Protein AF-A0A938PEJ5-F1 (afdb_monomer_lite)

Secondary structure (DSSP, 8-state):
-HHHHHHHHHHHHHHHHHHHHHHS-HHHHHHHHHHHHHHHHHHHHHHHHHHHHSTT-TTSHHHHHHHHHT--HHHHHHHHHHHHHHHHHHHHHHHHHT--

pLDDT: mean 80.74, std 8.9, range [52.97, 93.38]

Structure (mmCIF, N/CA/C/O backbone):
data_AF-A0A938PEJ5-F1
#
_entry.id   AF-A0A938PEJ5-F1
#
loop_
_atom_site.group_PDB
_atom_site.id
_atom_site.type_symbol
_atom_site.label_atom_id
_atom_site.label_alt_id
_atom_site.label_comp_id
_atom_site.label_asym_id
_atom_site.label_entity_id
_atom_site.label_seq_id
_atom_site.pdbx_PDB_ins_code
_atom_site.Cartn_x
_atom_site.Cartn_y
_atom_site.Cartn_z
_atom_site.occupancy
_atom_site.B_iso_or_equiv
_atom_site.auth_seq_id
_atom_site.auth_comp_id
_atom_site.auth_asym_id
_atom_site.auth_atom_id
_atom_site.pdbx_PDB_model_num
ATOM 1 N N . SER A 1 1 ? 29.748 -8.520 16.466 1.00 61.34 1 SER A N 1
ATOM 2 C CA . SER A 1 1 ? 29.170 -7.703 17.555 1.00 61.34 1 SER A CA 1
ATOM 3 C C . SER A 1 1 ? 28.162 -6.676 17.031 1.00 61.34 1 SER A C 1
ATOM 5 O O . SER A 1 1 ? 27.016 -6.697 17.460 1.00 61.34 1 SER A O 1
ATOM 7 N N . THR A 1 2 ? 28.519 -5.857 16.032 1.00 71.31 2 THR A N 1
ATOM 8 C CA . THR A 1 2 ? 27.651 -4.820 15.425 1.00 71.31 2 THR A CA 1
ATOM 9 C C . THR A 1 2 ? 26.276 -5.324 14.955 1.00 71.31 2 THR A C 1
ATOM 11 O O . THR A 1 2 ? 25.261 -4.730 15.299 1.00 71.31 2 THR A O 1
ATOM 14 N N . ASN A 1 3 ? 26.209 -6.477 14.279 1.00 83.44 3 ASN A N 1
ATOM 15 C CA . ASN A 1 3 ? 24.939 -7.056 13.806 1.00 83.44 3 ASN A CA 1
ATOM 16 C C . ASN A 1 3 ? 23.983 -7.501 14.929 1.00 83.44 3 ASN A C 1
ATOM 18 O O . ASN A 1 3 ? 22.776 -7.568 14.712 1.00 83.44 3 ASN A O 1
ATOM 22 N N . LEU A 1 4 ? 24.499 -7.822 16.121 1.00 89.62 4 LEU A N 1
ATOM 23 C CA . LEU A 1 4 ? 23.671 -8.206 17.269 1.00 89.62 4 LEU A CA 1
ATOM 24 C C . LEU A 1 4 ? 23.030 -6.966 17.905 1.00 89.62 4 LEU A C 1
ATOM 26 O O . LEU A 1 4 ? 21.841 -6.965 18.207 1.00 89.62 4 LEU A O 1
ATOM 30 N N . LEU A 1 5 ? 23.819 -5.900 18.049 1.00 89.62 5 LEU A N 1
ATOM 31 C CA . LEU A 1 5 ? 23.389 -4.629 18.628 1.00 89.62 5 LEU A CA 1
ATOM 32 C C . LEU A 1 5 ? 22.280 -3.987 17.783 1.00 89.62 5 LEU A C 1
ATOM 34 O O . LEU A 1 5 ? 21.249 -3.593 18.320 1.00 89.62 5 LEU A O 1
ATOM 38 N N . VAL A 1 6 ? 22.441 -3.983 16.455 1.00 90.50 6 VAL A N 1
ATOM 39 C CA . VAL A 1 6 ? 21.414 -3.487 15.524 1.00 90.50 6 VAL A CA 1
ATOM 40 C C . VAL A 1 6 ? 20.121 -4.296 15.644 1.00 90.50 6 VAL A C 1
ATOM 42 O O . VAL A 1 6 ? 19.055 -3.704 15.774 1.00 90.50 6 VAL A O 1
ATOM 45 N N . LYS A 1 7 ? 20.193 -5.634 15.689 1.00 91.12 7 LYS A N 1
ATOM 46 C CA . LYS A 1 7 ? 19.003 -6.486 15.866 1.00 91.12 7 LYS A CA 1
ATOM 47 C C . LYS A 1 7 ? 18.274 -6.204 17.180 1.00 91.12 7 LYS A C 1
ATOM 49 O O . LYS A 1 7 ? 17.051 -6.108 17.178 1.00 91.12 7 LYS A O 1
ATOM 54 N N . LEU A 1 8 ? 19.009 -6.047 18.282 1.00 93.31 8 LEU A N 1
ATOM 55 C CA . LEU A 1 8 ? 18.427 -5.723 19.588 1.00 93.31 8 LEU A CA 1
ATOM 56 C C . LEU A 1 8 ? 17.738 -4.357 19.572 1.00 93.31 8 LEU A C 1
ATOM 58 O O . LEU A 1 8 ? 16.607 -4.243 20.034 1.00 93.31 8 LEU A O 1
ATOM 62 N N . ILE A 1 9 ? 18.374 -3.345 18.977 1.00 93.31 9 ILE A N 1
ATOM 63 C CA . ILE A 1 9 ? 17.779 -2.014 18.815 1.00 93.31 9 ILE A CA 1
ATOM 64 C C . ILE A 1 9 ? 16.504 -2.093 17.966 1.00 93.31 9 ILE A C 1
ATOM 66 O O . ILE A 1 9 ? 15.478 -1.549 18.369 1.00 93.31 9 ILE A O 1
ATOM 70 N N . SER A 1 10 ? 16.527 -2.807 16.837 1.00 89.69 10 SER A N 1
ATOM 71 C CA . SER A 1 10 ? 15.346 -2.983 15.983 1.00 89.69 10 SER A CA 1
ATOM 72 C C . SER A 1 10 ? 14.194 -3.664 16.723 1.00 89.69 10 SER A C 1
ATOM 74 O O . SER A 1 10 ? 13.059 -3.203 16.628 1.00 89.69 10 SER A O 1
ATOM 76 N N . ILE A 1 11 ? 14.470 -4.715 17.501 1.00 93.38 11 ILE A N 1
ATOM 77 C CA . ILE A 1 11 ? 13.451 -5.402 18.309 1.00 93.38 11 ILE A CA 1
ATOM 78 C C . ILE A 1 11 ? 12.874 -4.451 19.363 1.00 93.38 11 ILE A C 1
ATOM 80 O O . ILE A 1 11 ? 11.654 -4.353 19.481 1.00 93.38 11 ILE A O 1
ATOM 84 N N . CYS A 1 12 ? 13.718 -3.706 20.083 1.00 92.56 12 CYS A N 1
ATOM 85 C CA . CYS A 1 12 ? 13.265 -2.722 21.067 1.00 92.56 12 CYS A CA 1
ATOM 86 C C . CYS A 1 12 ? 12.363 -1.650 20.440 1.00 92.56 12 CYS A C 1
ATOM 88 O O . CYS A 1 12 ? 11.327 -1.316 21.010 1.00 92.56 12 CYS A O 1
ATOM 90 N N . ILE A 1 13 ? 12.716 -1.149 19.253 1.00 91.19 13 ILE A N 1
ATOM 91 C CA . ILE A 1 13 ? 11.905 -0.172 18.514 1.00 91.19 13 ILE A CA 1
ATOM 92 C C . ILE A 1 13 ? 10.549 -0.772 18.130 1.00 91.19 13 ILE A C 1
ATOM 94 O O . ILE A 1 13 ? 9.522 -0.135 18.349 1.00 91.19 13 ILE A O 1
ATOM 98 N N . VAL A 1 14 ? 10.517 -2.001 17.607 1.00 89.56 14 VAL A N 1
ATOM 99 C CA . VAL A 1 14 ? 9.260 -2.675 17.243 1.00 89.56 14 VAL A CA 1
ATOM 100 C C . VAL A 1 14 ? 8.373 -2.886 18.472 1.00 89.56 14 VAL A C 1
ATOM 102 O O . VAL A 1 14 ? 7.187 -2.566 18.428 1.00 89.56 14 VAL A O 1
ATOM 105 N N . VAL A 1 15 ? 8.932 -3.361 19.588 1.00 91.25 15 VAL A N 1
ATOM 106 C CA . VAL A 1 15 ? 8.185 -3.569 20.840 1.00 91.25 15 VAL A CA 1
ATOM 107 C C . VAL A 1 15 ? 7.628 -2.249 21.376 1.00 91.25 15 VAL A C 1
ATOM 109 O O . VAL A 1 15 ? 6.462 -2.194 21.764 1.00 91.25 15 VAL A O 1
ATOM 112 N N . LEU A 1 16 ? 8.421 -1.174 21.346 1.00 88.56 16 LEU A N 1
ATOM 113 C CA . LEU A 1 16 ? 7.976 0.162 21.740 1.00 88.56 16 LEU A CA 1
ATOM 114 C C . LEU A 1 16 ? 6.813 0.641 20.860 1.00 88.56 16 LEU A C 1
ATOM 116 O O . LEU A 1 16 ? 5.798 1.098 21.382 1.00 88.56 16 LEU A O 1
ATOM 120 N N . LEU A 1 17 ? 6.933 0.503 19.537 1.00 82.50 17 LEU A N 1
ATOM 121 C CA . LEU A 1 17 ? 5.890 0.900 18.589 1.00 82.50 17 LEU A CA 1
ATOM 122 C C . LEU A 1 17 ? 4.592 0.117 18.812 1.00 82.50 17 LEU A C 1
ATOM 124 O O . LEU A 1 17 ? 3.517 0.715 18.819 1.00 82.50 17 LEU A O 1
ATOM 128 N N . LEU A 1 18 ? 4.677 -1.193 19.061 1.00 84.19 18 LEU A N 1
ATOM 129 C CA . LEU A 1 18 ? 3.514 -2.025 19.380 1.00 84.19 18 LEU A CA 1
ATOM 130 C C . LEU A 1 18 ? 2.874 -1.628 20.714 1.00 84.19 18 LEU A C 1
ATOM 132 O O . LEU A 1 18 ? 1.651 -1.544 20.802 1.00 84.19 18 LEU A O 1
ATOM 136 N N . PHE A 1 19 ? 3.678 -1.329 21.736 1.00 86.44 19 PHE A N 1
ATOM 137 C CA . PHE A 1 19 ? 3.181 -0.890 23.040 1.00 86.44 19 PHE A CA 1
ATOM 138 C C . PHE A 1 19 ? 2.476 0.470 22.960 1.00 86.44 19 PHE A C 1
ATOM 140 O O . PHE A 1 19 ? 1.390 0.650 23.515 1.00 86.44 19 PHE A O 1
ATOM 147 N N . VAL A 1 20 ? 3.053 1.415 22.215 1.00 80.06 20 VAL A N 1
ATOM 148 C CA . VAL A 1 20 ? 2.418 2.704 21.918 1.00 80.06 20 VAL A CA 1
ATOM 149 C C . VAL A 1 20 ? 1.107 2.477 21.164 1.00 80.06 20 VAL A C 1
ATOM 151 O O . VAL A 1 20 ? 0.082 3.021 21.563 1.00 80.06 20 VAL A O 1
ATOM 154 N N . SER A 1 21 ? 1.099 1.611 20.146 1.00 76.19 21 SER A N 1
ATOM 155 C CA . SER A 1 21 ? -0.106 1.281 19.372 1.00 76.19 21 SER A CA 1
ATOM 156 C C . SER A 1 21 ? -1.202 0.619 20.222 1.00 76.19 21 SER A C 1
ATOM 158 O O . SER A 1 21 ? -2.385 0.910 20.047 1.00 76.19 21 SER A O 1
ATOM 160 N N . TYR A 1 22 ? -0.830 -0.209 21.204 1.00 80.00 22 TYR A N 1
ATOM 161 C CA . TYR A 1 22 ? -1.770 -0.802 22.159 1.00 80.00 22 TYR A CA 1
ATOM 162 C C . TYR A 1 22 ? -2.457 0.263 23.024 1.00 80.00 22 TYR A C 1
ATOM 164 O O . TYR A 1 22 ? -3.668 0.199 23.239 1.00 80.00 22 TYR A O 1
ATOM 172 N N . LYS A 1 23 ? -1.701 1.274 23.469 1.00 82.75 23 LYS A N 1
ATOM 173 C CA . LYS A 1 23 ? -2.213 2.382 24.288 1.00 82.75 23 LYS A CA 1
ATOM 174 C C . LYS A 1 23 ? -2.991 3.445 23.511 1.00 82.75 23 LYS A C 1
ATOM 176 O O . LYS A 1 23 ? -3.584 4.320 24.143 1.00 82.75 23 LYS A O 1
ATOM 181 N N . PHE A 1 24 ? -2.989 3.408 22.180 1.00 80.94 24 PHE A N 1
ATOM 182 C CA . PHE A 1 24 ? -3.781 4.341 21.383 1.00 80.94 24 PHE A CA 1
ATOM 183 C C . PHE A 1 24 ? -5.281 4.134 21.627 1.00 80.94 24 PHE A C 1
ATOM 185 O O . PHE A 1 24 ? -5.742 3.032 21.913 1.00 80.94 24 PHE A O 1
ATOM 192 N N . ASN A 1 25 ? -6.061 5.204 21.494 1.00 79.31 25 ASN A N 1
ATOM 193 C CA . ASN A 1 25 ? -7.519 5.118 21.521 1.00 79.31 25 ASN A CA 1
ATOM 194 C C . ASN A 1 25 ? -8.022 4.416 20.243 1.00 79.31 25 ASN A C 1
ATOM 196 O O . ASN A 1 25 ? -7.430 4.592 19.176 1.00 79.31 25 ASN A O 1
ATOM 200 N N . ASP A 1 26 ? -9.110 3.652 20.318 1.00 79.31 26 ASP A N 1
ATOM 201 C CA . ASP A 1 26 ? -9.626 2.862 19.190 1.00 79.31 26 ASP A CA 1
ATOM 202 C C . ASP A 1 26 ? -9.980 3.729 17.976 1.00 79.31 26 ASP A C 1
ATOM 204 O O . ASP A 1 26 ? -9.715 3.341 16.836 1.00 79.31 26 ASP A O 1
ATOM 208 N N . SER A 1 27 ? -10.469 4.951 18.210 1.00 78.00 27 SER A N 1
ATOM 209 C CA . SER A 1 27 ? -10.687 5.931 17.142 1.00 78.00 27 SER A CA 1
ATOM 210 C C . SER A 1 27 ? -9.376 6.310 16.451 1.00 78.00 27 SER A C 1
ATOM 212 O O . SER A 1 27 ? -9.289 6.250 15.228 1.00 78.00 27 SER A O 1
ATOM 214 N N . LEU A 1 28 ? -8.322 6.629 17.213 1.00 77.94 28 LEU A N 1
ATOM 215 C CA . LEU A 1 28 ? -7.022 6.997 16.644 1.00 77.94 28 LEU A CA 1
ATOM 216 C C . LEU A 1 28 ? -6.379 5.828 15.891 1.00 77.94 28 LEU A C 1
ATOM 218 O O . LEU A 1 28 ? -5.822 6.047 14.822 1.00 77.94 28 LEU A O 1
ATOM 222 N N . LYS A 1 29 ? -6.503 4.586 16.383 1.00 80.62 29 LYS A N 1
ATOM 223 C CA . LYS A 1 29 ? -6.053 3.393 15.641 1.00 80.62 29 LYS A CA 1
ATOM 224 C C . LYS A 1 29 ? -6.747 3.313 14.287 1.00 80.62 29 LYS A C 1
ATOM 226 O O . LYS A 1 29 ? -6.082 3.196 13.262 1.00 80.62 29 LYS A O 1
ATOM 231 N N . LYS A 1 30 ? -8.079 3.418 14.274 1.00 81.88 30 LYS A N 1
ATOM 232 C CA . LYS A 1 30 ? -8.890 3.350 13.053 1.00 81.88 30 LYS A CA 1
ATOM 233 C C . LYS A 1 30 ? -8.475 4.424 12.043 1.00 81.88 30 LYS A C 1
ATOM 235 O O . LYS A 1 30 ? -8.250 4.093 10.881 1.00 81.88 30 LYS A O 1
ATOM 240 N N . TYR A 1 31 ? -8.327 5.674 12.480 1.00 81.88 31 TYR A N 1
ATOM 241 C CA . TYR A 1 31 ? -7.893 6.772 11.613 1.00 81.88 31 TYR A CA 1
ATOM 242 C C . TYR A 1 31 ? -6.473 6.572 11.086 1.00 81.88 31 TYR A C 1
ATOM 244 O O . TYR A 1 31 ? -6.254 6.724 9.887 1.00 81.88 31 TYR A O 1
ATOM 252 N N . SER A 1 32 ? -5.532 6.158 11.938 1.00 82.62 32 SER A N 1
ATOM 253 C CA . SER A 1 32 ? -4.155 5.874 11.530 1.00 82.62 32 SER A CA 1
ATOM 254 C C . SER A 1 32 ? -4.080 4.756 10.494 1.00 82.62 32 SER A C 1
ATOM 256 O O . SER A 1 32 ? -3.376 4.909 9.503 1.00 82.62 32 SER A O 1
ATOM 258 N N . PHE A 1 33 ? -4.830 3.661 10.659 1.00 81.81 33 PHE A N 1
ATOM 259 C CA . PHE A 1 33 ? -4.857 2.575 9.672 1.00 81.81 33 PHE A CA 1
ATOM 260 C C . PHE A 1 33 ? -5.478 3.004 8.339 1.00 81.81 33 PHE A C 1
ATOM 262 O O . PHE A 1 33 ? -4.941 2.665 7.286 1.00 81.81 33 PHE A O 1
ATOM 269 N N . ILE A 1 34 ? -6.573 3.773 8.368 1.00 82.88 34 ILE A N 1
ATOM 270 C CA . ILE A 1 34 ? -7.192 4.313 7.148 1.00 82.88 34 ILE A CA 1
ATOM 271 C C . ILE A 1 34 ? -6.220 5.268 6.443 1.00 82.88 34 ILE A C 1
ATOM 273 O O . ILE A 1 34 ? -6.018 5.151 5.237 1.00 82.88 34 ILE A O 1
ATOM 277 N N . PHE A 1 35 ? -5.571 6.164 7.190 1.00 84.69 35 PHE A N 1
ATOM 278 C CA . PHE A 1 35 ? -4.566 7.085 6.663 1.00 84.69 35 PHE A CA 1
ATOM 279 C C . PHE A 1 35 ? -3.385 6.341 6.036 1.00 84.69 35 PHE A C 1
ATOM 281 O O . PHE A 1 35 ? -3.032 6.612 4.891 1.00 84.69 35 PHE A O 1
ATOM 288 N N . LEU A 1 36 ? -2.818 5.360 6.739 1.00 85.69 36 LEU A N 1
ATOM 289 C CA . LEU A 1 36 ? -1.672 4.590 6.260 1.00 85.69 36 LEU A CA 1
ATOM 290 C C . LEU A 1 36 ? -2.020 3.789 4.997 1.00 85.69 36 LEU A C 1
ATOM 292 O O . LEU A 1 36 ? -1.245 3.779 4.044 1.00 85.69 36 LEU A O 1
ATOM 296 N N . GLY A 1 37 ? -3.215 3.191 4.952 1.00 84.81 37 GLY A N 1
ATOM 297 C CA . GLY A 1 37 ? -3.728 2.503 3.766 1.00 84.81 37 GLY A CA 1
ATOM 298 C C . GLY A 1 37 ? -3.935 3.438 2.571 1.00 84.81 37 GLY A C 1
ATOM 299 O O . GLY A 1 37 ? -3.571 3.081 1.450 1.00 84.81 37 GLY A O 1
ATOM 300 N N . MET A 1 38 ? -4.461 4.650 2.794 1.00 83.69 38 MET A N 1
ATOM 301 C CA . MET A 1 38 ? -4.608 5.662 1.739 1.00 83.69 38 MET A CA 1
ATOM 302 C C . MET A 1 38 ? -3.254 6.137 1.214 1.00 83.69 38 MET A C 1
ATOM 304 O O . MET A 1 38 ? -3.049 6.138 0.004 1.00 83.69 38 MET A O 1
ATOM 308 N N . VAL A 1 39 ? -2.325 6.499 2.104 1.00 87.75 39 VAL A N 1
ATOM 309 C CA . VAL A 1 39 ? -0.979 6.957 1.726 1.00 87.75 39 VAL A CA 1
ATOM 310 C C . VAL A 1 39 ? -0.233 5.865 0.964 1.00 87.75 39 VAL A C 1
ATOM 312 O O . VAL A 1 39 ? 0.340 6.146 -0.084 1.00 87.75 39 VAL A O 1
ATOM 315 N N . SER A 1 40 ? -0.289 4.616 1.434 1.00 84.88 40 SER A N 1
ATOM 316 C CA . SER A 1 40 ? 0.329 3.475 0.753 1.00 84.88 40 SER A CA 1
ATOM 317 C C . SER A 1 40 ? -0.266 3.253 -0.639 1.00 84.88 40 SER A C 1
ATOM 319 O O . SER A 1 40 ? 0.479 3.195 -1.614 1.00 84.88 40 SER A O 1
ATOM 321 N N . SER A 1 41 ? -1.596 3.223 -0.761 1.00 85.12 41 SER A N 1
ATOM 322 C CA . SER A 1 41 ? -2.266 3.037 -2.058 1.00 85.12 41 SER A CA 1
ATOM 323 C C . SER A 1 41 ? -1.959 4.181 -3.029 1.00 85.12 41 SER A C 1
ATOM 325 O O . SER A 1 41 ? -1.784 3.955 -4.223 1.00 85.12 41 SER A O 1
ATOM 327 N N . PHE A 1 42 ? -1.862 5.414 -2.525 1.00 84.38 42 PHE A N 1
ATOM 328 C CA . PHE A 1 42 ? -1.502 6.581 -3.325 1.00 84.38 42 PHE A CA 1
ATOM 329 C C . PHE A 1 42 ? -0.044 6.531 -3.794 1.00 84.38 42 PHE A C 1
ATOM 331 O O . PHE A 1 42 ? 0.242 6.856 -4.945 1.00 84.38 42 PHE A O 1
ATOM 338 N N . TYR A 1 43 ? 0.870 6.077 -2.934 1.00 86.19 43 TYR A N 1
ATOM 339 C CA . TYR A 1 43 ? 2.278 5.919 -3.284 1.00 86.19 43 TYR A CA 1
ATOM 340 C C . TYR A 1 43 ? 2.468 4.911 -4.419 1.00 86.19 43 TYR A C 1
ATOM 342 O O . TYR A 1 43 ? 3.207 5.196 -5.354 1.00 86.19 43 TYR A O 1
ATOM 350 N N . VAL A 1 44 ? 1.730 3.796 -4.405 1.00 83.31 44 VAL A N 1
ATOM 351 C CA . VAL A 1 44 ? 1.778 2.803 -5.491 1.00 83.31 44 VAL A CA 1
ATOM 352 C C . VAL A 1 44 ? 1.370 3.412 -6.840 1.00 83.31 44 VAL A C 1
ATOM 354 O O . VAL A 1 44 ? 1.960 3.088 -7.864 1.00 83.31 44 VAL A O 1
ATOM 357 N N . LEU A 1 45 ? 0.405 4.339 -6.874 1.00 81.81 45 LEU A N 1
ATOM 358 C CA . LEU A 1 45 ? 0.045 5.029 -8.123 1.00 81.81 45 LEU A CA 1
ATOM 359 C C . LEU A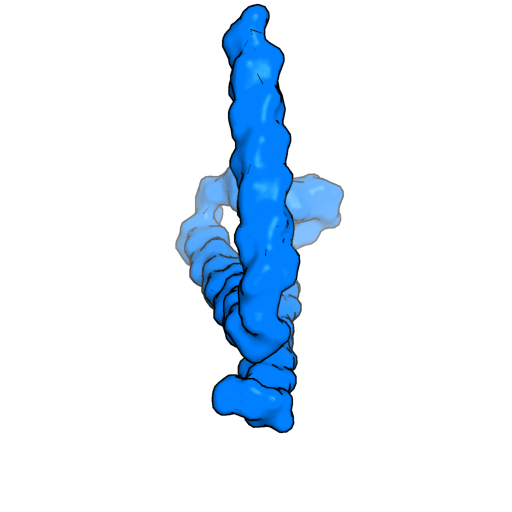 1 45 ? 1.189 5.912 -8.645 1.00 81.81 45 LEU A C 1
ATOM 361 O O . LEU A 1 45 ? 1.394 5.997 -9.856 1.00 81.81 45 LEU A O 1
ATOM 365 N N . ILE A 1 46 ? 1.923 6.573 -7.744 1.00 83.75 46 ILE A N 1
ATOM 366 C CA . ILE A 1 46 ? 3.098 7.381 -8.098 1.00 83.75 46 ILE A CA 1
ATOM 367 C C . ILE A 1 46 ? 4.229 6.482 -8.604 1.00 83.75 46 ILE A C 1
ATOM 369 O O . ILE A 1 46 ? 4.858 6.815 -9.606 1.00 83.75 46 ILE A O 1
ATOM 373 N N . ASP A 1 47 ? 4.454 5.353 -7.939 1.00 81.69 47 ASP A N 1
ATOM 374 C CA . ASP A 1 47 ? 5.492 4.381 -8.273 1.00 81.69 47 ASP A CA 1
ATOM 375 C C . ASP A 1 47 ? 5.276 3.794 -9.673 1.00 81.69 47 ASP A C 1
ATOM 377 O O . ASP A 1 47 ? 6.118 3.947 -10.552 1.00 81.69 47 ASP A O 1
ATOM 381 N N . ILE A 1 48 ? 4.063 3.307 -9.954 1.00 78.00 48 ILE A N 1
ATOM 382 C CA . ILE A 1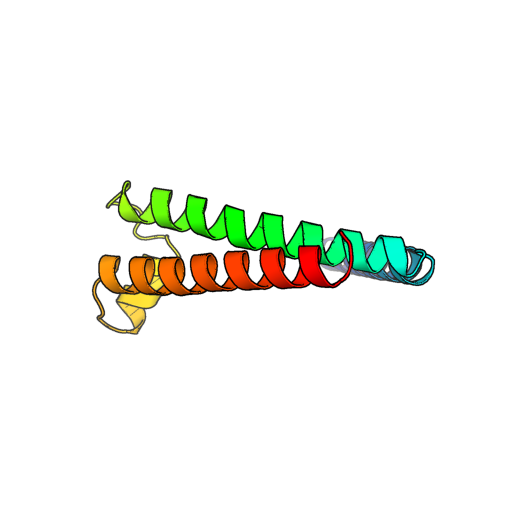 48 ? 3.698 2.773 -11.273 1.00 78.00 48 ILE A CA 1
ATOM 383 C C . ILE A 1 48 ? 3.788 3.841 -12.362 1.00 78.00 48 ILE A C 1
ATOM 385 O O . ILE A 1 48 ? 4.223 3.562 -13.476 1.00 78.00 48 ILE A O 1
ATOM 389 N N . LYS A 1 49 ? 3.379 5.082 -12.074 1.00 77.62 49 LYS A N 1
ATOM 390 C CA . LYS A 1 49 ? 3.529 6.184 -13.031 1.00 77.62 49 LYS A CA 1
ATOM 391 C C . LYS A 1 49 ? 5.007 6.404 -13.359 1.00 77.62 49 LYS A C 1
ATOM 393 O O . LYS A 1 49 ? 5.347 6.570 -14.530 1.00 77.62 49 LYS A O 1
ATOM 398 N N . ASN A 1 50 ? 5.866 6.438 -12.344 1.00 75.00 50 ASN A N 1
ATOM 399 C CA . ASN A 1 50 ? 7.298 6.618 -12.539 1.00 75.00 50 ASN A CA 1
ATOM 400 C C . ASN A 1 50 ? 7.902 5.433 -13.305 1.00 75.00 50 ASN A C 1
ATOM 402 O O . ASN A 1 50 ? 8.687 5.673 -14.217 1.00 75.00 50 ASN A O 1
ATOM 406 N N . ASP A 1 51 ? 7.478 4.202 -13.031 1.00 73.50 51 ASP A N 1
ATOM 407 C CA . ASP A 1 51 ? 7.924 3.000 -13.742 1.00 73.50 51 ASP A CA 1
ATOM 408 C C . ASP A 1 51 ? 7.474 2.955 -15.208 1.00 73.50 51 ASP A C 1
ATOM 410 O O . ASP A 1 51 ? 8.259 2.611 -16.088 1.00 73.50 51 ASP A O 1
ATOM 414 N N . LEU A 1 52 ? 6.223 3.330 -15.497 1.00 69.38 52 LEU A N 1
ATOM 415 C CA . LEU A 1 52 ? 5.674 3.306 -16.857 1.00 69.38 52 LEU A CA 1
ATOM 416 C C . LEU A 1 52 ? 6.227 4.440 -17.732 1.00 69.38 52 LEU A C 1
ATOM 418 O O . LEU A 1 52 ? 6.512 4.224 -18.910 1.00 69.38 52 LEU A O 1
ATOM 422 N N . LEU A 1 53 ? 6.373 5.651 -17.178 1.00 66.56 53 LEU A N 1
ATOM 423 C CA . LEU A 1 53 ? 6.879 6.816 -17.919 1.00 66.56 53 LEU A CA 1
ATOM 424 C C . LEU A 1 53 ? 8.405 6.831 -18.037 1.00 66.56 53 LEU A C 1
ATOM 426 O O . LEU A 1 53 ? 8.938 7.437 -18.965 1.00 66.56 53 LEU A O 1
ATOM 430 N N . THR A 1 54 ? 9.107 6.168 -17.120 1.00 65.88 54 THR A N 1
ATOM 431 C CA . THR A 1 54 ? 10.564 6.026 -17.157 1.00 65.88 54 THR A CA 1
ATOM 432 C C . THR A 1 54 ? 10.879 4.629 -17.677 1.00 65.88 54 THR A C 1
ATOM 434 O O . THR A 1 54 ? 11.267 3.746 -16.919 1.00 65.88 54 THR A O 1
ATOM 437 N N . SER A 1 55 ? 10.676 4.414 -18.982 1.00 54.72 55 SER A N 1
ATOM 438 C CA . SER A 1 55 ? 10.770 3.119 -19.685 1.00 54.72 55 SER A CA 1
ATOM 439 C C . SER A 1 55 ? 12.171 2.463 -19.694 1.00 54.72 55 SER A C 1
ATOM 441 O O . SER A 1 55 ? 12.515 1.734 -20.620 1.00 54.72 55 SER A O 1
ATOM 443 N N . SER A 1 56 ? 13.010 2.721 -18.690 1.00 54.69 56 SER A N 1
ATOM 444 C CA . SER A 1 56 ? 14.410 2.300 -18.604 1.00 54.69 56 SER A CA 1
ATOM 445 C C . SER A 1 56 ? 14.834 1.759 -17.236 1.00 54.69 56 SER A C 1
ATOM 447 O O . SER A 1 56 ? 15.975 1.316 -17.098 1.00 54.69 56 SER A O 1
ATOM 449 N N . ASN A 1 57 ? 13.974 1.769 -16.213 1.00 57.62 57 ASN A N 1
ATOM 450 C CA . ASN A 1 57 ? 14.342 1.212 -14.910 1.00 57.62 57 ASN A CA 1
ATOM 451 C C . ASN A 1 57 ? 14.185 -0.316 -14.916 1.00 57.62 57 ASN A C 1
ATOM 453 O O . ASN A 1 57 ? 13.204 -0.855 -14.421 1.00 57.62 57 ASN A O 1
ATOM 457 N N . MET A 1 58 ? 15.200 -1.029 -15.420 1.00 59.22 58 MET A N 1
ATOM 458 C CA . MET A 1 58 ? 15.301 -2.501 -15.327 1.00 59.22 58 MET A CA 1
ATOM 459 C C . MET A 1 58 ? 15.264 -3.036 -13.878 1.00 59.22 58 MET A C 1
ATOM 461 O O . MET A 1 58 ? 15.158 -4.243 -13.680 1.00 59.22 58 MET A O 1
ATOM 465 N N . ASN A 1 59 ? 15.338 -2.149 -12.881 1.00 66.50 59 ASN A N 1
ATOM 466 C CA . ASN A 1 59 ? 15.287 -2.470 -11.456 1.00 66.50 59 ASN A CA 1
ATOM 467 C C . ASN A 1 59 ? 13.921 -2.195 -10.801 1.00 66.50 59 ASN A C 1
ATOM 469 O O . ASN A 1 59 ? 13.845 -2.251 -9.577 1.00 66.50 59 ASN A O 1
ATOM 473 N N . SER A 1 60 ? 12.872 -1.852 -11.557 1.00 69.44 60 SER A N 1
ATOM 474 C CA . SER A 1 60 ? 11.545 -1.678 -10.960 1.00 69.44 60 SER A CA 1
ATOM 475 C C . SER A 1 60 ? 10.881 -3.013 -10.620 1.00 69.44 60 SER A C 1
ATOM 477 O O . SER A 1 60 ? 11.150 -4.037 -11.256 1.00 69.44 60 SER A O 1
ATOM 479 N N . ASP A 1 61 ? 9.971 -3.007 -9.644 1.00 73.75 61 ASP A N 1
ATOM 480 C CA . ASP A 1 61 ? 9.224 -4.205 -9.242 1.00 73.75 61 ASP A CA 1
ATOM 481 C C . ASP A 1 61 ? 8.421 -4.782 -10.421 1.00 73.75 61 ASP A C 1
ATOM 483 O O . ASP A 1 61 ? 8.361 -6.000 -10.614 1.00 73.75 61 ASP A O 1
ATOM 487 N N . ALA A 1 62 ? 7.878 -3.912 -11.280 1.00 72.00 62 ALA A N 1
ATOM 488 C CA . ALA A 1 62 ? 7.194 -4.316 -12.506 1.00 72.00 62 ALA A CA 1
ATOM 489 C C . ALA A 1 62 ? 8.139 -4.998 -13.512 1.00 72.00 62 ALA A C 1
ATOM 491 O O . ALA A 1 62 ? 7.751 -5.995 -14.125 1.00 72.00 62 ALA A O 1
ATOM 492 N N . ALA A 1 63 ? 9.380 -4.519 -13.655 1.00 71.25 63 ALA A N 1
ATOM 493 C CA . ALA A 1 63 ? 10.387 -5.130 -14.525 1.00 71.25 63 ALA A CA 1
ATOM 494 C C . ALA A 1 63 ? 10.850 -6.499 -13.998 1.00 71.25 63 ALA A C 1
ATOM 496 O O . ALA A 1 63 ? 10.999 -7.446 -14.773 1.00 71.25 63 ALA A O 1
ATOM 497 N N . ILE A 1 64 ? 11.014 -6.639 -12.680 1.00 80.06 64 ILE A N 1
ATOM 498 C CA . ILE A 1 64 ? 11.359 -7.916 -12.039 1.00 80.06 64 ILE A CA 1
ATOM 499 C C . ILE A 1 64 ? 10.244 -8.943 -12.270 1.00 80.06 64 ILE A C 1
ATOM 501 O O . ILE A 1 64 ? 10.517 -10.065 -12.695 1.00 80.06 64 ILE A O 1
ATOM 505 N N . ILE A 1 65 ? 8.983 -8.561 -12.054 1.00 80.50 65 ILE A N 1
ATOM 506 C CA . ILE A 1 65 ? 7.830 -9.448 -12.272 1.00 80.50 65 ILE A CA 1
ATOM 507 C C . ILE A 1 65 ? 7.671 -9.791 -13.756 1.00 80.50 65 ILE A C 1
ATOM 509 O O . ILE A 1 65 ? 7.439 -10.954 -14.085 1.00 80.50 65 ILE A O 1
ATOM 513 N N . SER A 1 66 ? 7.838 -8.818 -14.652 1.00 79.31 66 SER A N 1
ATOM 514 C CA . SER A 1 66 ? 7.876 -9.032 -16.103 1.00 79.31 66 SER A CA 1
ATOM 515 C C . SER A 1 66 ? 8.916 -10.088 -16.477 1.00 79.31 66 SER A C 1
ATOM 517 O O . SER A 1 66 ? 8.592 -11.051 -17.164 1.00 79.31 66 SER A O 1
ATOM 519 N N . ASN A 1 67 ? 10.145 -9.969 -15.965 1.00 79.06 67 ASN A N 1
ATOM 520 C CA . ASN A 1 67 ? 11.217 -10.932 -16.228 1.00 79.06 67 ASN A CA 1
ATOM 521 C C . ASN A 1 67 ? 10.911 -12.332 -15.678 1.00 79.06 67 ASN A C 1
ATOM 523 O O . ASN A 1 67 ? 11.286 -13.327 -16.290 1.00 79.06 67 ASN A O 1
ATOM 527 N N . LEU A 1 68 ? 10.225 -12.430 -14.535 1.00 85.50 68 LEU A N 1
ATOM 528 C CA . LEU A 1 68 ? 9.827 -13.716 -13.953 1.00 85.50 68 LEU A CA 1
ATOM 529 C C . LEU A 1 68 ? 8.656 -14.375 -14.695 1.00 85.50 68 LEU A C 1
ATOM 531 O O . LEU A 1 68 ? 8.547 -15.598 -14.704 1.00 85.50 68 LEU A O 1
ATOM 535 N N . THR A 1 69 ? 7.766 -13.579 -15.287 1.00 84.12 69 THR A N 1
ATOM 536 C CA . THR A 1 69 ? 6.513 -14.055 -15.900 1.00 84.12 69 THR A CA 1
ATOM 537 C C . THR A 1 69 ? 6.532 -14.047 -17.429 1.00 84.12 69 THR A C 1
ATOM 539 O O . THR A 1 69 ? 5.615 -14.590 -18.041 1.00 84.12 69 THR A O 1
ATOM 542 N N . ASN A 1 70 ? 7.568 -13.470 -18.050 1.00 82.19 70 ASN A N 1
ATOM 543 C CA . ASN A 1 70 ? 7.642 -13.151 -19.482 1.00 82.19 70 ASN A CA 1
ATOM 544 C C . ASN A 1 70 ? 6.448 -12.320 -19.993 1.00 82.19 70 ASN A C 1
ATOM 546 O O . ASN A 1 70 ? 6.086 -12.398 -21.168 1.00 82.19 70 ASN A O 1
ATOM 550 N N . LEU A 1 71 ? 5.815 -11.539 -19.116 1.00 82.44 71 LEU A N 1
ATOM 551 C CA . LEU A 1 71 ? 4.730 -10.623 -19.467 1.00 82.44 71 LEU A CA 1
ATOM 552 C C . LEU A 1 71 ? 5.281 -9.220 -19.704 1.00 82.44 71 LEU A C 1
ATOM 554 O O . LEU A 1 71 ? 6.246 -8.830 -19.064 1.00 82.44 71 LEU A O 1
ATOM 558 N N . ASP A 1 72 ? 4.641 -8.447 -20.581 1.00 82.56 72 ASP A N 1
ATOM 559 C CA . ASP A 1 72 ? 5.031 -7.057 -20.843 1.00 82.56 72 ASP A CA 1
ATOM 560 C C . ASP A 1 72 ? 4.988 -6.218 -19.538 1.00 82.56 72 ASP A C 1
ATOM 562 O O . ASP A 1 72 ? 3.950 -6.213 -18.857 1.00 82.56 72 ASP A O 1
ATOM 566 N N . PRO A 1 73 ? 6.064 -5.484 -19.178 1.00 76.19 73 PRO A N 1
ATOM 567 C CA . PRO A 1 73 ? 6.085 -4.590 -18.019 1.00 76.19 73 PRO A CA 1
ATOM 568 C C . PRO A 1 73 ? 4.904 -3.617 -17.971 1.00 76.19 73 PRO A C 1
ATOM 570 O O . PRO A 1 73 ? 4.400 -3.305 -16.890 1.00 76.19 73 PRO A O 1
ATOM 573 N N . ILE A 1 74 ? 4.420 -3.166 -19.134 1.00 79.94 74 ILE A N 1
ATOM 574 C CA . ILE A 1 74 ? 3.277 -2.254 -19.233 1.00 79.94 74 ILE A CA 1
ATOM 575 C C . ILE A 1 74 ? 2.003 -2.939 -18.731 1.00 79.94 74 ILE A C 1
ATOM 577 O O . ILE A 1 74 ? 1.223 -2.336 -17.992 1.00 79.94 74 ILE A O 1
ATOM 581 N N . PHE A 1 75 ? 1.802 -4.211 -19.082 1.00 83.00 75 PHE A N 1
ATOM 582 C CA . PHE A 1 75 ? 0.644 -4.987 -18.641 1.00 83.00 75 PHE A CA 1
ATOM 583 C C . PHE A 1 75 ? 0.667 -5.229 -17.126 1.00 83.00 75 PHE A C 1
ATOM 585 O O . PHE A 1 75 ? -0.360 -5.091 -16.453 1.00 83.00 75 PHE A O 1
ATOM 592 N N . VAL A 1 76 ? 1.843 -5.536 -16.571 1.00 82.38 76 VAL A N 1
ATOM 593 C CA . VAL A 1 76 ? 2.038 -5.727 -15.124 1.00 82.38 76 VAL A CA 1
ATOM 594 C C . VAL A 1 76 ? 1.789 -4.421 -14.366 1.00 82.38 76 VAL A C 1
ATOM 596 O O . VAL A 1 76 ? 1.025 -4.409 -13.398 1.00 82.38 76 VAL A O 1
ATOM 599 N N . GLY A 1 77 ? 2.360 -3.310 -14.838 1.00 81.62 77 GLY A N 1
ATOM 600 C CA . GLY A 1 77 ? 2.150 -1.987 -14.252 1.00 81.62 77 GLY A CA 1
ATOM 601 C C . GLY A 1 77 ? 0.682 -1.558 -14.298 1.00 81.62 77 GLY A C 1
ATOM 602 O O . GLY A 1 77 ? 0.128 -1.131 -13.287 1.00 81.62 77 GLY A O 1
ATOM 603 N N . PHE A 1 78 ? 0.000 -1.744 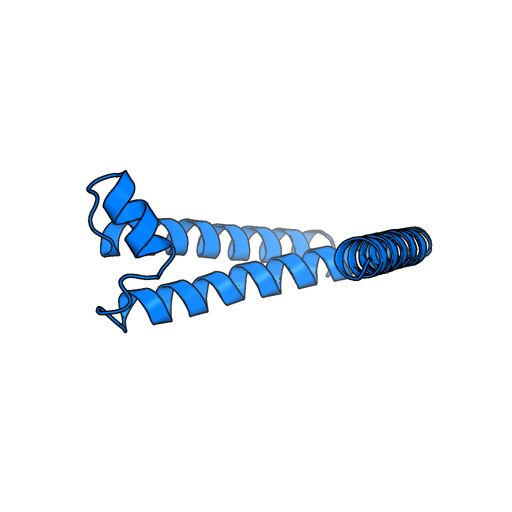-15.432 1.00 84.12 78 PHE A N 1
ATOM 604 C CA . PHE A 1 78 ? -1.418 -1.398 -15.563 1.00 84.12 78 PHE A CA 1
ATOM 605 C C . PHE A 1 78 ? -2.324 -2.256 -14.667 1.00 84.12 78 PHE A C 1
ATOM 607 O O . PHE A 1 78 ? -3.279 -1.750 -14.075 1.00 84.12 78 PHE A O 1
ATOM 614 N N . SER A 1 79 ? -1.999 -3.541 -14.509 1.00 86.00 79 SER A N 1
ATOM 615 C CA . SER A 1 79 ? -2.713 -4.437 -1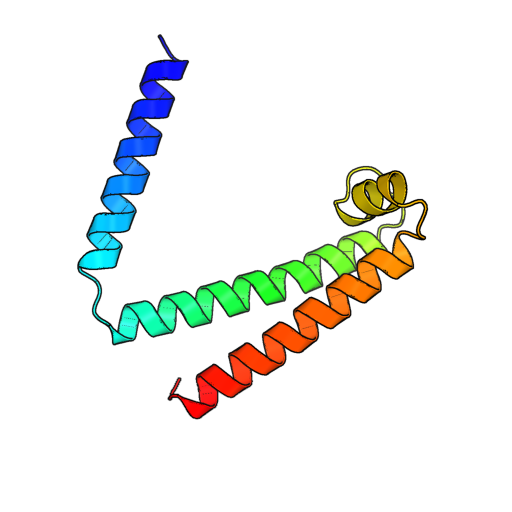3.593 1.00 86.00 79 SER A CA 1
ATOM 616 C C . SER A 1 79 ? -2.592 -3.958 -12.145 1.00 86.00 79 SER A C 1
ATOM 618 O O . SER A 1 79 ? -3.597 -3.838 -11.441 1.00 86.00 79 SER A O 1
ATOM 620 N N . TRP A 1 80 ? -1.381 -3.599 -11.714 1.00 84.19 80 TRP A N 1
ATOM 621 C CA . TRP A 1 80 ? -1.153 -3.028 -10.388 1.00 84.19 80 TRP A CA 1
ATOM 622 C C . TRP A 1 80 ? -1.827 -1.669 -10.204 1.00 84.19 80 TRP A C 1
ATOM 624 O O . TRP A 1 80 ? -2.360 -1.390 -9.129 1.00 84.19 80 TRP A O 1
ATOM 634 N N . PHE A 1 81 ? -1.884 -0.847 -11.252 1.00 85.75 81 PHE A N 1
ATOM 635 C CA . PHE A 1 81 ? -2.574 0.438 -11.214 1.00 85.75 81 PHE A CA 1
ATOM 636 C C . PHE A 1 81 ? -4.065 0.232 -10.959 1.00 85.75 81 PHE A C 1
ATOM 638 O O . PHE A 1 81 ? -4.634 0.869 -10.072 1.00 85.75 81 PHE A O 1
ATOM 645 N N . ALA A 1 82 ? -4.691 -0.699 -11.683 1.00 88.94 82 ALA A N 1
ATOM 646 C CA . ALA A 1 82 ? -6.097 -1.035 -11.504 1.00 88.94 82 ALA A CA 1
ATOM 647 C C . ALA A 1 82 ? -6.387 -1.528 -10.077 1.00 88.94 82 ALA A C 1
ATOM 649 O O . ALA A 1 82 ? -7.332 -1.049 -9.447 1.00 88.94 82 ALA A O 1
ATOM 650 N N . ILE A 1 83 ? -5.556 -2.424 -9.533 1.00 89.00 83 ILE A N 1
ATOM 651 C CA . ILE A 1 83 ? -5.710 -2.948 -8.165 1.00 89.00 83 ILE A CA 1
ATOM 652 C C . ILE A 1 83 ? -5.609 -1.820 -7.132 1.00 89.00 83 ILE A C 1
ATOM 654 O O . ILE A 1 83 ? -6.470 -1.704 -6.253 1.00 89.00 83 ILE A O 1
ATOM 658 N N . SER A 1 84 ? -4.595 -0.963 -7.245 1.00 87.50 84 SER A N 1
ATOM 659 C CA . SER A 1 84 ? -4.373 0.155 -6.322 1.00 87.50 84 SER A CA 1
ATOM 660 C C . SER A 1 84 ? -5.476 1.202 -6.412 1.00 87.50 84 SER A C 1
ATOM 662 O O . SER A 1 84 ? -5.965 1.678 -5.387 1.00 87.50 84 SER A O 1
ATOM 664 N N . PHE A 1 85 ? -5.941 1.511 -7.622 1.00 86.88 85 PHE A N 1
ATOM 665 C CA . PHE A 1 85 ? -7.044 2.439 -7.845 1.00 86.88 85 PHE A CA 1
ATOM 666 C C . PHE A 1 85 ? -8.356 1.926 -7.238 1.00 86.88 85 PHE A C 1
ATOM 668 O O . PHE A 1 85 ? -9.038 2.648 -6.507 1.00 86.88 85 PHE A O 1
ATOM 675 N N . VAL A 1 86 ? -8.683 0.652 -7.468 1.00 90.88 86 VAL A N 1
ATOM 676 C CA . VAL A 1 86 ? -9.851 -0.005 -6.868 1.00 90.88 86 VAL A CA 1
ATOM 677 C C . VAL A 1 86 ? -9.741 -0.013 -5.342 1.00 90.88 86 VAL A C 1
ATOM 679 O O . VAL A 1 86 ? -10.696 0.360 -4.658 1.00 90.88 86 VAL A O 1
ATOM 682 N N . SER A 1 87 ? -8.576 -0.363 -4.797 1.00 87.75 87 SER A N 1
ATOM 683 C CA . SER A 1 87 ? -8.328 -0.369 -3.349 1.00 87.75 87 SER A CA 1
ATOM 684 C C . SER A 1 87 ? -8.530 1.014 -2.733 1.00 87.75 87 SER A C 1
ATOM 686 O O . SER A 1 87 ? -9.200 1.140 -1.709 1.00 87.75 87 SER A O 1
ATOM 688 N N . LEU A 1 88 ? -8.046 2.068 -3.393 1.00 87.94 88 LEU A N 1
ATOM 689 C CA . LEU A 1 88 ? -8.223 3.451 -2.956 1.00 87.94 88 LEU A CA 1
ATOM 690 C C . LEU A 1 88 ? -9.707 3.851 -2.923 1.00 87.94 88 LEU A C 1
ATOM 692 O O . LEU A 1 88 ? -10.162 4.433 -1.937 1.00 87.94 88 LEU A O 1
ATOM 696 N N . ILE A 1 89 ? -10.491 3.464 -3.935 1.00 88.69 89 ILE A N 1
ATOM 697 C CA . ILE A 1 89 ? -11.950 3.666 -3.945 1.00 88.69 89 ILE A CA 1
ATOM 698 C C . ILE A 1 89 ? -12.615 2.934 -2.774 1.00 88.69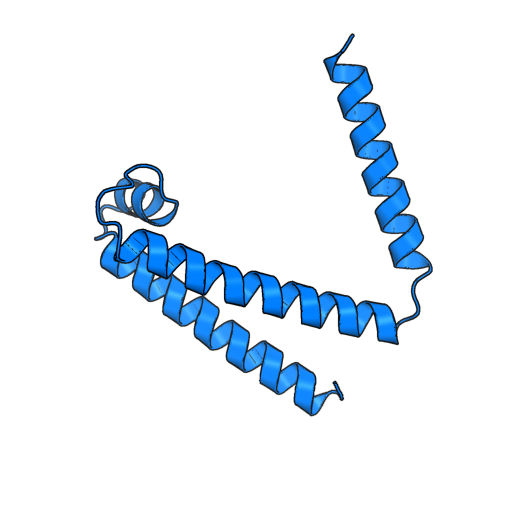 89 ILE A C 1
ATOM 700 O O . ILE A 1 89 ? -13.478 3.509 -2.105 1.00 88.69 89 ILE A O 1
ATOM 704 N N . PHE A 1 90 ? -12.239 1.680 -2.508 1.00 88.75 90 PHE A N 1
ATOM 705 C CA . PHE A 1 90 ? -12.795 0.911 -1.393 1.00 88.75 90 PHE A CA 1
ATOM 706 C C . PHE A 1 90 ? -12.448 1.527 -0.039 1.00 88.75 90 PHE A C 1
ATOM 708 O O . PHE A 1 90 ? -13.338 1.656 0.802 1.00 88.75 90 PHE A O 1
ATOM 715 N N . ILE A 1 91 ? -11.200 1.955 0.164 1.00 85.81 91 ILE A N 1
ATOM 716 C CA . ILE A 1 91 ? -10.752 2.598 1.405 1.00 85.81 91 ILE A CA 1
ATOM 717 C C . ILE A 1 91 ? -11.485 3.924 1.613 1.00 85.81 91 ILE A C 1
ATOM 719 O O . ILE A 1 91 ? -11.994 4.157 2.708 1.00 85.81 91 ILE A O 1
ATOM 723 N N . LEU A 1 92 ? -11.623 4.755 0.575 1.00 84.69 92 LEU A N 1
ATOM 724 C CA . LEU A 1 92 ? -12.376 6.010 0.654 1.00 84.69 92 LEU A CA 1
ATOM 725 C C . LEU A 1 92 ? -13.855 5.763 0.959 1.00 84.69 92 LEU A C 1
ATOM 727 O O . LEU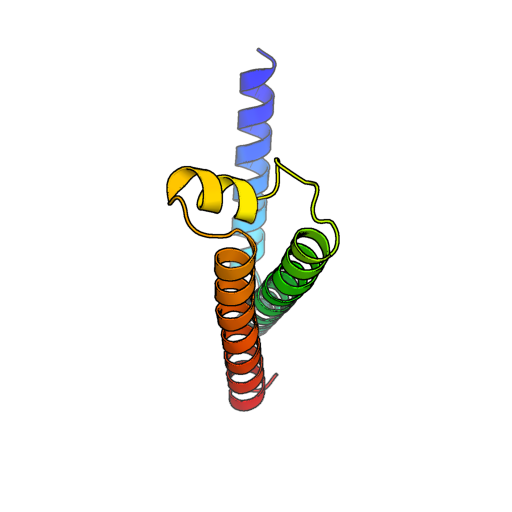 A 1 92 ? -14.407 6.367 1.878 1.00 84.69 92 LEU A O 1
ATOM 731 N N . ARG A 1 93 ? -14.504 4.835 0.244 1.00 85.94 93 ARG A N 1
ATOM 732 C CA . ARG A 1 93 ? -15.910 4.476 0.491 1.00 85.94 93 ARG A CA 1
ATOM 733 C C . ARG A 1 93 ? -16.123 3.931 1.898 1.00 85.94 93 ARG A C 1
ATOM 735 O O . ARG A 1 93 ? -17.093 4.305 2.555 1.00 85.94 93 ARG A O 1
ATOM 742 N N . TYR A 1 94 ? -15.243 3.045 2.357 1.00 83.38 94 TYR A N 1
ATOM 743 C CA . TYR A 1 94 ? -15.324 2.469 3.694 1.00 83.38 94 TYR A CA 1
ATOM 744 C C . TYR A 1 94 ? -15.065 3.523 4.771 1.00 83.38 94 TYR A C 1
ATOM 746 O O . TYR A 1 94 ? -15.819 3.587 5.742 1.00 83.38 94 TYR A O 1
ATOM 754 N N . GLY A 1 95 ? -14.057 4.374 4.567 1.00 78.38 95 GLY A N 1
ATOM 755 C CA . GLY A 1 95 ? -13.736 5.508 5.425 1.00 78.38 95 GLY A CA 1
ATOM 756 C C . GLY A 1 95 ? -14.941 6.425 5.601 1.00 78.38 95 GLY A C 1
ATOM 757 O O . GLY A 1 95 ? -15.426 6.565 6.717 1.00 78.38 95 GLY A O 1
ATOM 758 N N . ILE A 1 96 ? -15.511 6.935 4.503 1.00 77.12 96 ILE A N 1
ATOM 759 C CA . ILE A 1 96 ? -16.698 7.809 4.523 1.00 77.12 96 ILE A CA 1
ATOM 760 C C . ILE A 1 96 ? -17.888 7.123 5.216 1.00 77.12 96 ILE A C 1
ATOM 762 O O . ILE A 1 96 ? -18.516 7.706 6.096 1.00 77.12 96 ILE A O 1
ATOM 766 N N . LYS A 1 97 ? -18.192 5.861 4.875 1.00 79.00 97 LYS A N 1
ATOM 767 C CA . LYS A 1 97 ? -19.352 5.137 5.430 1.00 79.00 97 LYS A CA 1
ATOM 768 C C . LYS A 1 97 ? -19.238 4.869 6.933 1.00 79.00 97 LYS A C 1
ATOM 770 O O . LYS A 1 97 ? -20.250 4.799 7.623 1.00 79.00 97 LYS A O 1
ATOM 775 N N . LYS A 1 98 ? -18.023 4.671 7.444 1.00 70.75 98 LYS A N 1
ATOM 776 C CA . LYS A 1 98 ? -17.763 4.402 8.865 1.00 70.75 98 LYS A CA 1
ATOM 777 C C . LYS A 1 98 ? -17.543 5.674 9.680 1.00 70.75 98 LYS A C 1
ATOM 779 O O . LYS A 1 98 ? -17.185 5.535 10.849 1.00 70.75 98 LYS A O 1
ATOM 784 N N . GLY A 1 99 ? -17.726 6.856 9.093 1.00 58.66 99 GLY A N 1
ATOM 785 C CA . GLY A 1 99 ? -17.298 8.108 9.699 1.00 58.66 99 GLY A CA 1
ATOM 786 C C . GLY A 1 99 ? -15.776 8.155 9.718 1.00 58.66 99 GLY A C 1
ATOM 787 O O . GLY A 1 99 ? -15.139 7.668 10.662 1.00 58.66 99 GLY A O 1
ATOM 788 N N . LEU A 1 100 ? -15.217 8.667 8.624 1.00 52.97 100 LEU A N 1
ATOM 789 C CA . LEU A 1 100 ? -14.079 9.558 8.737 1.00 52.97 100 LEU A CA 1
ATOM 790 C C . LEU A 1 100 ? -14.597 10.814 9.445 1.00 52.97 100 LEU A C 1
ATOM 792 O O . LEU A 1 100 ? -15.650 11.315 8.993 1.00 52.97 100 LEU A O 1
#

Sequence (100 aa):
STNLLVKLISICIVVLLLFVSYKFNDSLKKYSFIFLGMVSSFYVLIDIKNDLLTSSNMNSDAAIISNLTNLDPIFVGFSWFAISFVSLIFILRYGIKKGL

Radius of gyration: 18.61 Å; chains: 1; bounding box: 48×24×45 Å

Foldseek 3Di:
DVVVVVVVVVVVVVVVVVVVLVPDDPVVNVVVVLVVLLVVLVVLLVLLVCCVVVVPPCPRPLNVVCVVPVNDSNVSSVVSNVVSVVSNVVSVVVCVVVDD